Protein AF-A0A5Y1YGR1-F1 (afdb_monomer_lite)

Radius of gyration: 13.16 Å; chains: 1; bounding box: 32×41×20 Å

Structure (mmCIF, N/CA/C/O backbone):
data_AF-A0A5Y1YGR1-F1
#
_entry.id   AF-A0A5Y1YGR1-F1
#
loop_
_atom_site.group_PDB
_atom_site.id
_atom_site.type_symbol
_atom_site.label_atom_id
_atom_site.label_alt_id
_atom_site.label_comp_id
_atom_site.label_asym_id
_atom_site.label_entity_id
_atom_site.label_seq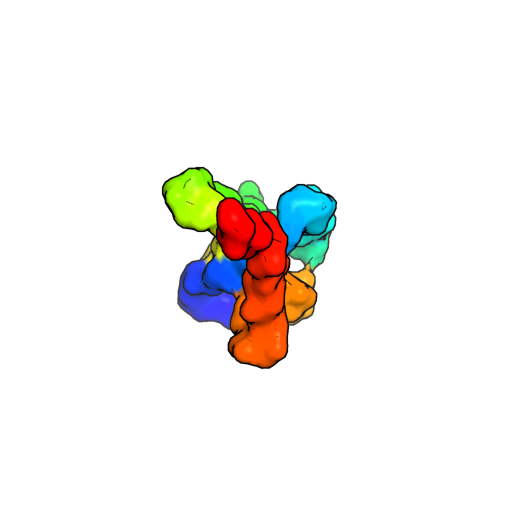_id
_atom_site.pdbx_PDB_ins_code
_atom_site.Cartn_x
_atom_site.Cartn_y
_atom_site.Cartn_z
_atom_site.occupancy
_atom_site.B_iso_or_equiv
_atom_site.auth_seq_id
_atom_site.auth_comp_id
_atom_site.auth_asym_id
_atom_site.auth_atom_id
_atom_site.pdbx_PDB_model_num
ATOM 1 N N . MET A 1 1 ? -13.886 1.186 -1.199 1.00 62.19 1 MET A N 1
ATOM 2 C CA . MET A 1 1 ? -14.067 0.434 0.074 1.00 62.19 1 MET A CA 1
ATOM 3 C C . MET A 1 1 ? -12.865 0.680 0.981 1.00 62.19 1 MET A C 1
ATOM 5 O O . MET A 1 1 ? -11.756 0.756 0.469 1.00 62.19 1 MET A O 1
ATOM 9 N N . LYS A 1 2 ? -13.055 0.817 2.302 1.00 71.50 2 LYS A N 1
ATOM 10 C CA . LYS A 1 2 ? -11.945 1.037 3.253 1.00 71.50 2 LYS A CA 1
ATOM 11 C C . LYS A 1 2 ? -11.493 -0.268 3.907 1.00 71.50 2 LYS A C 1
ATOM 13 O O . LYS A 1 2 ? -12.335 -1.102 4.244 1.00 71.50 2 LYS A O 1
ATOM 18 N N . ALA A 1 3 ? -10.188 -0.419 4.119 1.00 69.44 3 ALA A N 1
ATOM 19 C CA . ALA A 1 3 ? -9.621 -1.542 4.856 1.00 69.44 3 ALA A CA 1
ATOM 20 C C . ALA A 1 3 ? -10.115 -1.504 6.306 1.00 69.44 3 ALA A C 1
ATOM 22 O O . ALA A 1 3 ? -9.908 -0.513 6.999 1.00 69.44 3 ALA A O 1
ATOM 23 N N . ARG A 1 4 ? -10.768 -2.564 6.786 1.00 73.25 4 ARG A N 1
ATOM 24 C CA . ARG A 1 4 ? -11.161 -2.663 8.206 1.0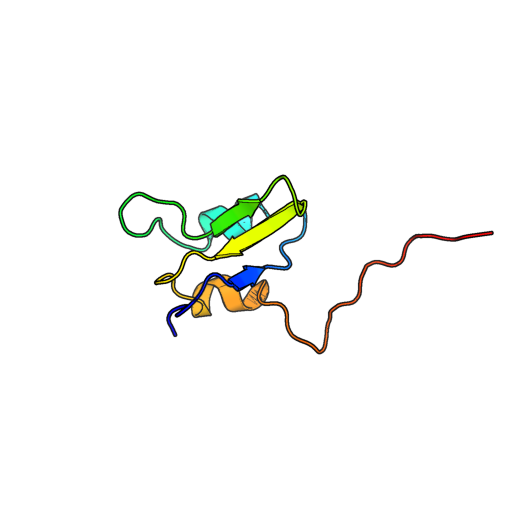0 73.25 4 ARG A CA 1
ATOM 25 C C . ARG A 1 4 ? -10.027 -3.184 9.092 1.00 73.25 4 ARG A C 1
ATOM 27 O O . ARG A 1 4 ? -10.008 -2.905 10.283 1.00 73.25 4 ARG A O 1
ATOM 34 N N . TYR A 1 5 ? -9.073 -3.891 8.496 1.00 78.88 5 TYR A N 1
ATOM 35 C CA . TYR A 1 5 ? -7.928 -4.510 9.160 1.00 78.88 5 TYR A CA 1
ATOM 36 C C . TYR A 1 5 ? -6.666 -4.257 8.340 1.00 78.88 5 TYR A C 1
ATOM 38 O O . TYR A 1 5 ? -6.764 -3.911 7.155 1.00 78.88 5 TYR A O 1
ATOM 46 N N . ARG A 1 6 ? -5.483 -4.466 8.940 1.00 83.25 6 ARG A N 1
ATOM 47 C CA . ARG A 1 6 ? -4.250 -4.475 8.148 1.00 83.25 6 ARG A CA 1
ATOM 48 C C . ARG A 1 6 ? -4.376 -5.514 7.041 1.00 83.25 6 ARG A C 1
ATOM 50 O O . ARG A 1 6 ? -4.711 -6.666 7.301 1.00 83.25 6 ARG A O 1
ATOM 57 N N . THR A 1 7 ? -4.162 -5.081 5.811 1.00 83.88 7 THR A N 1
ATOM 58 C CA . THR A 1 7 ? -4.299 -5.943 4.637 1.00 83.88 7 THR A CA 1
ATOM 59 C C . THR A 1 7 ? -2.931 -6.084 4.014 1.00 83.88 7 THR A C 1
ATOM 61 O O . THR A 1 7 ? -2.325 -5.080 3.653 1.00 83.88 7 THR A O 1
ATOM 64 N N . TRP A 1 8 ? -2.427 -7.307 3.920 1.00 86.00 8 TRP A N 1
ATOM 65 C CA . TRP A 1 8 ? -1.174 -7.572 3.222 1.00 86.00 8 TRP A CA 1
ATOM 66 C C . TRP A 1 8 ? -1.338 -7.271 1.737 1.00 86.00 8 TRP A C 1
ATOM 68 O O . TRP A 1 8 ? -2.399 -7.521 1.177 1.00 86.00 8 TRP A O 1
ATOM 78 N N . LEU A 1 9 ? -0.306 -6.712 1.120 1.00 84.88 9 LEU A N 1
ATOM 79 C CA . LEU A 1 9 ? -0.274 -6.320 -0.280 1.00 84.88 9 LEU A CA 1
ATOM 80 C C . LEU A 1 9 ? 0.878 -7.040 -0.974 1.00 84.88 9 LEU A C 1
ATOM 82 O O . LEU A 1 9 ? 2.018 -7.024 -0.504 1.00 84.88 9 LEU A O 1
ATOM 86 N N . ALA A 1 10 ? 0.582 -7.620 -2.131 1.00 82.12 10 ALA A N 1
ATOM 87 C CA . ALA A 1 10 ? 1.554 -8.272 -2.994 1.00 82.12 10 ALA A CA 1
ATOM 88 C C . ALA A 1 10 ? 2.179 -7.237 -3.943 1.00 82.12 10 ALA A C 1
ATOM 90 O O . ALA A 1 10 ? 1.985 -7.289 -5.153 1.00 82.12 10 ALA A O 1
ATOM 91 N N . VAL A 1 11 ? 2.875 -6.239 -3.388 1.00 83.50 11 VAL A N 1
ATOM 92 C CA . VAL A 1 11 ? 3.511 -5.182 -4.191 1.00 83.50 11 VAL A CA 1
ATOM 93 C C . VAL A 1 11 ? 4.874 -5.666 -4.709 1.00 83.50 11 VAL A C 1
ATOM 95 O O . VAL A 1 11 ? 5.763 -5.938 -3.890 1.00 83.50 11 VAL A O 1
ATOM 98 N N . PRO A 1 12 ? 5.086 -5.727 -6.037 1.00 81.06 12 PRO A N 1
ATOM 99 C CA . PRO A 1 12 ? 6.388 -6.037 -6.622 1.00 81.06 12 PRO A CA 1
ATOM 100 C C . PRO A 1 12 ? 7.464 -5.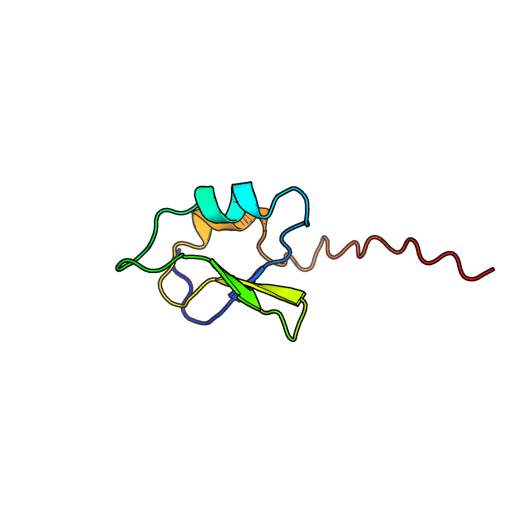019 -6.216 1.00 81.06 12 PRO A C 1
ATOM 102 O O . PRO A 1 12 ? 7.137 -3.856 -5.973 1.00 81.06 12 PRO A O 1
ATOM 105 N N . PRO A 1 13 ? 8.755 -5.401 -6.184 1.00 75.44 13 PRO A N 1
ATOM 106 C CA . PRO A 1 13 ? 9.855 -4.480 -5.895 1.00 75.44 13 PRO A CA 1
ATOM 107 C C . PRO A 1 13 ? 9.901 -3.255 -6.816 1.00 75.44 13 PRO A C 1
ATOM 109 O O . PRO A 1 13 ? 10.144 -2.155 -6.322 1.00 75.44 13 PRO A O 1
ATOM 112 N N . ASP A 1 14 ? 9.585 -3.438 -8.097 1.00 82.50 14 ASP A N 1
ATOM 113 C CA . ASP A 1 14 ? 9.496 -2.366 -9.095 1.00 82.50 14 ASP A CA 1
ATOM 114 C C . ASP A 1 14 ? 8.357 -1.376 -8.815 1.00 82.50 14 ASP A C 1
ATOM 116 O O . ASP A 1 14 ? 8.480 -0.175 -9.035 1.00 82.50 14 ASP A O 1
ATOM 120 N N . GLU A 1 15 ? 7.240 -1.854 -8.260 1.00 84.44 15 GLU A N 1
ATOM 121 C CA . GLU A 1 15 ? 6.042 -1.035 -8.061 1.00 84.44 15 GLU A CA 1
ATOM 122 C C . GLU A 1 15 ? 5.922 -0.470 -6.642 1.00 84.44 15 GLU A C 1
ATOM 124 O O . GLU A 1 15 ? 4.910 0.137 -6.304 1.00 84.44 15 GLU A O 1
ATOM 129 N N . ARG A 1 16 ? 6.939 -0.625 -5.784 1.00 81.56 16 ARG A N 1
ATOM 130 C CA . ARG A 1 16 ? 6.901 -0.124 -4.395 1.00 81.56 16 ARG A CA 1
ATOM 131 C C . ARG A 1 16 ? 6.701 1.381 -4.327 1.00 81.56 16 ARG A C 1
ATOM 133 O O . ARG A 1 16 ? 5.971 1.881 -3.473 1.00 81.56 16 ARG A O 1
ATOM 140 N N . GLU A 1 17 ? 7.375 2.112 -5.205 1.00 83.44 17 GLU A N 1
ATOM 141 C CA . GLU A 1 17 ? 7.254 3.567 -5.274 1.00 83.44 17 GLU A CA 1
ATOM 142 C C . GLU A 1 17 ? 5.888 3.978 -5.810 1.00 83.44 17 GLU A C 1
ATOM 144 O O . GLU A 1 17 ? 5.255 4.874 -5.251 1.00 83.44 17 GLU A O 1
ATOM 149 N N . LEU A 1 18 ? 5.408 3.261 -6.830 1.00 85.88 18 LEU A N 1
ATOM 150 C CA . LEU A 1 18 ? 4.080 3.448 -7.400 1.00 85.88 18 LEU A CA 1
ATOM 151 C C . LEU A 1 18 ? 3.004 3.197 -6.351 1.00 85.88 18 LEU A C 1
ATOM 153 O O . LEU A 1 18 ? 2.172 4.063 -6.152 1.00 85.88 18 LEU A O 1
ATOM 157 N N . ALA A 1 19 ? 3.057 2.091 -5.614 1.00 83.00 19 ALA A N 1
ATOM 158 C CA . ALA A 1 19 ? 2.082 1.771 -4.578 1.00 83.00 19 ALA A CA 1
ATOM 159 C C . ALA A 1 19 ? 2.092 2.802 -3.435 1.00 83.00 19 ALA A C 1
ATOM 161 O O . ALA A 1 19 ? 1.034 3.172 -2.924 1.00 83.00 19 ALA A O 1
ATOM 162 N N . ARG A 1 20 ? 3.271 3.325 -3.059 1.00 81.44 20 ARG A N 1
ATOM 163 C CA . ARG A 1 20 ? 3.379 4.411 -2.067 1.00 81.44 20 ARG A CA 1
ATOM 164 C C . ARG A 1 20 ? 2.775 5.725 -2.555 1.00 81.44 20 ARG A C 1
ATOM 166 O O . ARG A 1 20 ? 2.238 6.455 -1.731 1.00 81.44 20 ARG A O 1
ATOM 173 N N . ASN A 1 21 ? 2.904 6.032 -3.844 1.00 83.81 21 ASN A N 1
ATOM 17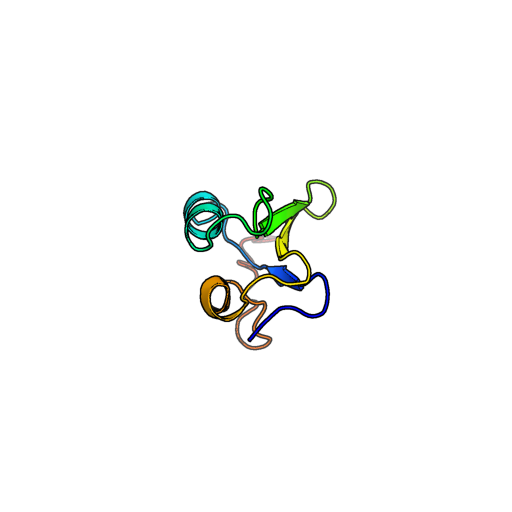4 C CA . ASN A 1 21 ? 2.371 7.255 -4.451 1.00 83.81 21 ASN A CA 1
ATOM 175 C C . ASN A 1 21 ? 0.925 7.102 -4.945 1.00 83.81 21 ASN A C 1
ATOM 177 O O . ASN A 1 21 ? 0.235 8.098 -5.128 1.00 83.81 21 ASN A O 1
ATOM 181 N N . ALA A 1 22 ? 0.453 5.871 -5.142 1.00 82.69 22 ALA A N 1
ATOM 182 C CA . ALA A 1 22 ? -0.880 5.568 -5.648 1.00 82.69 22 ALA A CA 1
ATOM 183 C C . ALA A 1 22 ? -1.977 5.947 -4.657 1.00 82.69 22 ALA A C 1
ATOM 185 O O . ALA A 1 22 ? -3.105 6.216 -5.063 1.00 82.69 22 ALA A O 1
ATOM 186 N N . HIS A 1 23 ? -1.651 5.975 -3.362 1.00 81.88 23 HIS A N 1
ATOM 187 C CA . HIS A 1 23 ? -2.584 6.377 -2.327 1.00 81.88 23 HIS A CA 1
ATOM 188 C C . HIS A 1 23 ? -2.047 7.594 -1.557 1.00 81.88 23 HIS A C 1
ATOM 190 O O . HIS A 1 23 ? -0.947 7.529 -1.001 1.00 81.88 23 HIS A O 1
ATOM 196 N N . PRO A 1 24 ? -2.824 8.688 -1.446 1.00 79.56 24 PRO A N 1
ATOM 197 C CA . PRO A 1 24 ? -2.427 9.844 -0.649 1.00 79.56 24 PRO A CA 1
ATOM 198 C C . PRO A 1 24 ? -2.279 9.472 0.836 1.00 79.56 24 PRO A C 1
ATOM 200 O O . PRO A 1 24 ? -2.988 8.589 1.325 1.00 79.56 24 PRO A O 1
ATOM 203 N N . PRO A 1 25 ? -1.379 10.120 1.590 1.00 76.88 25 PRO A N 1
ATOM 204 C CA . PRO A 1 25 ? -1.226 9.841 3.010 1.00 76.88 25 PRO A CA 1
ATOM 205 C C . PRO A 1 25 ? -2.544 10.090 3.753 1.00 76.88 25 PRO A C 1
ATOM 207 O O . PRO A 1 25 ? -3.185 11.129 3.593 1.00 76.88 25 PRO A O 1
ATOM 210 N N . VAL A 1 26 ? -2.949 9.127 4.577 1.00 73.06 26 VAL A N 1
ATOM 211 C CA . VAL A 1 26 ? -4.142 9.229 5.417 1.00 73.06 26 VAL A CA 1
ATOM 212 C C . VAL A 1 26 ? -3.673 9.645 6.799 1.00 73.06 26 VAL A C 1
ATOM 214 O O . VAL A 1 26 ? -2.843 8.975 7.406 1.00 73.06 26 VAL A O 1
ATOM 217 N N . ASN A 1 27 ? -4.192 10.764 7.301 1.00 72.88 27 ASN A N 1
ATOM 218 C CA . ASN A 1 27 ? -3.868 11.252 8.643 1.00 72.88 27 ASN A CA 1
ATOM 219 C C . ASN A 1 27 ? -2.370 11.574 8.858 1.00 72.88 27 ASN A C 1
ATOM 221 O O . ASN A 1 27 ? -1.843 11.419 9.956 1.00 72.88 27 ASN A O 1
ATOM 225 N N . GLY A 1 28 ? -1.666 11.988 7.797 1.00 75.81 28 GLY A N 1
ATOM 226 C CA . GLY A 1 28 ? -0.223 12.262 7.839 1.00 75.81 28 GLY A CA 1
ATOM 227 C C . GLY A 1 28 ? 0.663 11.010 7.826 1.00 75.81 28 GLY A C 1
ATOM 228 O O . GLY A 1 28 ? 1.885 11.133 7.862 1.00 75.81 28 GLY A O 1
ATOM 229 N N . GLN A 1 29 ? 0.074 9.814 7.727 1.00 76.81 29 GLN A N 1
ATOM 230 C CA . GLN A 1 29 ? 0.788 8.546 7.594 1.00 76.81 29 GLN A CA 1
ATOM 231 C C . GLN A 1 29 ? 0.581 7.918 6.217 1.00 76.81 29 GLN A C 1
ATOM 233 O O . GLN A 1 29 ? -0.436 8.115 5.549 1.00 76.81 29 GLN A O 1
ATOM 238 N N . LYS A 1 30 ? 1.596 7.179 5.757 1.00 82.00 30 LYS A N 1
ATOM 239 C CA . LYS A 1 30 ? 1.529 6.468 4.478 1.00 82.00 30 LYS A CA 1
ATOM 240 C C . LYS A 1 30 ? 0.433 5.413 4.554 1.00 82.00 30 LYS A C 1
ATOM 242 O O . LYS A 1 30 ? 0.372 4.651 5.510 1.00 82.00 30 LYS A O 1
ATOM 247 N N . ALA A 1 31 ? -0.386 5.339 3.510 1.00 83.62 31 ALA A N 1
ATOM 248 C CA . ALA A 1 31 ? -1.469 4.366 3.451 1.00 83.62 31 ALA A CA 1
ATOM 249 C C . ALA A 1 31 ? -0.964 2.914 3.454 1.00 83.62 31 ALA A C 1
ATOM 251 O O . ALA A 1 31 ? -1.635 2.009 3.951 1.00 83.62 31 ALA A O 1
ATOM 252 N N . ILE A 1 32 ? 0.238 2.704 2.918 1.00 86.12 32 ILE A N 1
ATOM 253 C CA . ILE A 1 32 ? 0.925 1.421 2.933 1.00 86.12 32 ILE A CA 1
ATOM 254 C C . ILE A 1 32 ? 2.263 1.545 3.644 1.00 86.12 32 ILE A C 1
ATOM 256 O O . ILE A 1 32 ? 2.979 2.543 3.509 1.00 86.12 32 ILE A O 1
ATOM 260 N N . VAL A 1 33 ? 2.614 0.504 4.380 1.00 85.88 33 VAL A N 1
ATOM 261 C CA . VAL A 1 33 ? 3.845 0.418 5.152 1.00 85.88 33 VAL A CA 1
ATOM 262 C C . VAL A 1 33 ? 4.570 -0.859 4.754 1.00 85.88 33 VAL A C 1
ATOM 264 O O . VAL A 1 33 ? 3.951 -1.892 4.504 1.00 85.88 33 VAL A O 1
ATOM 267 N N . TRP A 1 34 ? 5.891 -0.766 4.644 1.00 85.00 34 TRP A N 1
ATOM 268 C CA . TRP A 1 34 ? 6.741 -1.922 4.407 1.00 85.00 34 TRP A CA 1
ATOM 269 C C . TRP A 1 34 ? 7.037 -2.613 5.732 1.00 85.00 34 TRP A C 1
ATOM 271 O O . TRP A 1 34 ? 7.537 -1.978 6.660 1.00 85.00 34 TRP A O 1
ATOM 281 N N . ASP A 1 35 ? 6.749 -3.905 5.799 1.00 85.88 35 ASP A N 1
ATOM 282 C CA . ASP A 1 35 ? 7.155 -4.782 6.884 1.00 85.88 35 ASP A CA 1
ATOM 283 C C . ASP A 1 35 ? 8.479 -5.448 6.501 1.00 85.88 35 ASP A C 1
ATOM 285 O O . ASP A 1 35 ? 8.542 -6.248 5.567 1.00 85.88 35 ASP A O 1
ATOM 289 N N . SER A 1 36 ? 9.564 -5.086 7.186 1.00 81.12 36 SER A N 1
ATOM 290 C CA . SER A 1 36 ? 10.887 -5.667 6.931 1.00 81.12 36 SER A CA 1
ATOM 291 C C . SER A 1 36 ? 11.011 -7.110 7.414 1.00 81.12 36 SER A C 1
ATOM 293 O O . SER A 1 36 ? 11.863 -7.835 6.907 1.00 81.12 36 SER A O 1
ATOM 295 N N . GLU A 1 37 ? 10.179 -7.515 8.375 1.00 83.06 37 GLU A N 1
ATOM 296 C CA . GLU A 1 37 ? 10.194 -8.848 8.977 1.00 83.06 37 GLU A CA 1
ATOM 297 C C . GLU A 1 37 ? 9.637 -9.880 7.988 1.00 83.06 37 GLU A C 1
ATOM 299 O O . GLU A 1 37 ? 10.297 -10.862 7.658 1.00 83.06 37 GLU A O 1
ATOM 304 N N . HIS A 1 38 ? 8.475 -9.580 7.407 1.00 77.94 38 HIS A N 1
ATOM 305 C CA . HIS A 1 38 ? 7.817 -10.413 6.402 1.00 77.94 38 HIS A CA 1
ATOM 306 C C . HIS A 1 38 ? 8.246 -10.064 4.972 1.00 77.94 38 HIS A C 1
ATOM 308 O O . HIS A 1 38 ? 7.838 -10.738 4.030 1.00 77.94 38 HIS A O 1
ATOM 314 N N . LYS A 1 39 ? 9.049 -9.000 4.795 1.00 81.12 39 LYS A N 1
ATOM 315 C CA . LYS A 1 39 ? 9.422 -8.416 3.492 1.00 81.12 39 LYS A CA 1
ATOM 316 C C . LYS A 1 39 ? 8.194 -8.193 2.601 1.00 81.12 39 LYS A C 1
ATOM 318 O O . LYS A 1 39 ? 8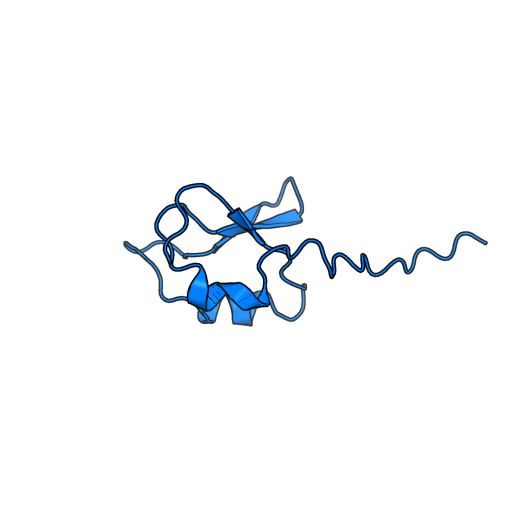.216 -8.474 1.402 1.00 81.12 39 LYS A O 1
ATOM 323 N N . LEU A 1 40 ? 7.117 -7.697 3.205 1.00 83.94 40 LEU A N 1
AT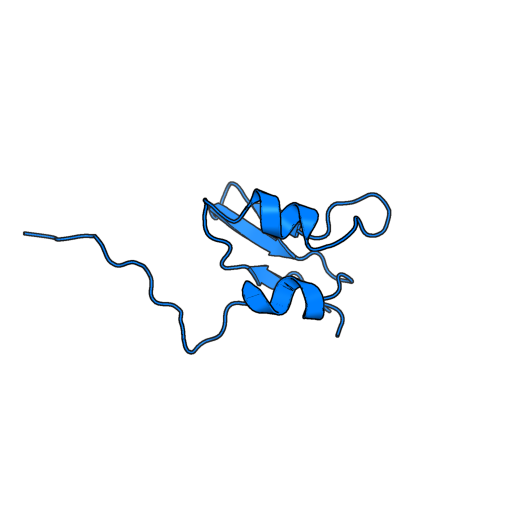OM 324 C CA . LEU A 1 40 ? 5.818 -7.522 2.566 1.00 83.94 40 LEU A CA 1
ATOM 325 C C . LEU A 1 40 ? 5.249 -6.143 2.869 1.00 83.94 40 LEU A C 1
ATOM 327 O O . LEU A 1 40 ? 5.490 -5.556 3.920 1.00 83.94 40 LEU A O 1
ATOM 331 N N . TRP A 1 41 ? 4.464 -5.617 1.936 1.00 86.38 41 TRP A N 1
ATOM 332 C CA . TRP A 1 41 ? 3.719 -4.386 2.167 1.00 86.38 41 TRP A CA 1
ATOM 333 C C . TRP A 1 41 ? 2.416 -4.703 2.885 1.00 86.38 41 TRP A C 1
ATOM 335 O O . TRP A 1 41 ? 1.785 -5.723 2.618 1.00 86.38 41 TRP A O 1
ATOM 345 N N . TYR A 1 42 ? 1.975 -3.809 3.762 1.00 85.81 42 TYR A N 1
ATOM 346 C CA . TYR A 1 42 ? 0.636 -3.857 4.327 1.00 85.81 42 TYR A CA 1
ATOM 347 C C . TYR A 1 42 ? -0.037 -2.493 4.260 1.00 85.81 42 TYR A C 1
ATOM 349 O O . TYR A 1 42 ? 0.577 -1.452 4.478 1.00 85.81 42 TYR A O 1
ATOM 357 N N . ALA A 1 43 ? -1.327 -2.511 3.959 1.00 86.81 43 ALA A N 1
ATOM 358 C CA . ALA A 1 43 ? -2.205 -1.360 4.006 1.00 86.81 43 ALA A CA 1
ATOM 359 C C . ALA A 1 43 ? -2.664 -1.131 5.453 1.00 86.81 43 ALA A C 1
ATOM 361 O O . ALA A 1 43 ? -3.073 -2.084 6.128 1.00 86.81 43 ALA A O 1
ATOM 362 N N . GLN A 1 44 ? -2.618 0.112 5.938 1.00 84.44 44 GLN A N 1
ATOM 363 C CA . GLN A 1 44 ? -3.146 0.443 7.262 1.00 84.44 44 GLN A CA 1
ATOM 364 C C . GLN A 1 44 ? -4.681 0.325 7.307 1.00 84.44 44 GLN A C 1
ATOM 366 O O . GLN A 1 44 ? -5.360 0.571 6.310 1.00 84.44 44 GLN A O 1
ATOM 371 N N . PRO A 1 45 ? -5.270 -0.020 8.464 1.00 81.12 45 PRO A N 1
ATOM 372 C CA . PRO A 1 45 ? -6.719 0.033 8.624 1.00 81.12 45 PRO A CA 1
ATOM 373 C C . PRO A 1 45 ? -7.221 1.471 8.408 1.00 81.12 45 PRO A C 1
ATOM 375 O O . PRO A 1 45 ? -6.664 2.426 8.939 1.00 81.12 45 PRO A O 1
ATOM 378 N N . GLY A 1 46 ? -8.279 1.627 7.614 1.00 77.62 46 GLY A N 1
ATOM 379 C CA . GLY A 1 46 ? -8.887 2.912 7.262 1.00 77.62 46 GLY A CA 1
ATOM 380 C C . GLY A 1 46 ? -8.485 3.471 5.895 1.00 77.62 46 GLY A C 1
ATOM 381 O O . GLY A 1 46 ? -9.131 4.413 5.427 1.00 77.62 46 GLY A O 1
ATOM 382 N N . VAL A 1 47 ? -7.488 2.880 5.230 1.00 83.38 47 VAL A N 1
ATOM 383 C CA . VAL A 1 47 ? -7.060 3.293 3.883 1.00 83.38 47 VAL A CA 1
ATOM 384 C C . VAL A 1 47 ? -8.002 2.768 2.811 1.00 83.38 47 VAL A C 1
ATOM 386 O O . VAL A 1 47 ? -8.704 1.769 3.005 1.00 83.38 47 VAL A O 1
ATOM 389 N N . GLU A 1 48 ? -8.053 3.459 1.678 1.00 83.44 48 GLU A N 1
ATOM 390 C CA . GLU A 1 48 ? -8.928 3.087 0.580 1.00 83.44 48 GLU A CA 1
ATOM 391 C C . GLU A 1 48 ? -8.312 1.951 -0.238 1.00 83.44 48 GLU A C 1
ATOM 393 O O . GLU A 1 48 ? -7.380 2.132 -1.020 1.00 83.44 48 GLU A O 1
ATOM 398 N N . LEU A 1 49 ? -8.864 0.750 -0.069 1.00 79.75 49 LEU A N 1
ATOM 399 C CA . LEU A 1 49 ? -8.403 -0.434 -0.787 1.00 79.75 49 LEU A CA 1
ATOM 400 C C . LEU A 1 49 ? -8.695 -0.359 -2.282 1.00 79.75 49 LEU A C 1
ATOM 402 O O . LEU A 1 49 ? -8.031 -1.044 -3.041 1.00 79.75 49 LEU A O 1
ATOM 406 N N . SER A 1 50 ? -9.643 0.475 -2.716 1.00 81.75 50 SER A N 1
ATOM 407 C CA . SER A 1 50 ? -9.961 0.633 -4.140 1.00 81.75 50 SER A CA 1
ATOM 408 C C . SER A 1 50 ? -8.763 1.162 -4.940 1.00 81.75 50 SER A C 1
ATOM 410 O O . SER A 1 50 ? -8.584 0.777 -6.087 1.00 81.75 50 SER A O 1
ATOM 412 N N . LEU A 1 51 ? -7.915 1.999 -4.328 1.00 81.12 51 LEU A N 1
ATOM 413 C CA . LEU A 1 51 ? -6.679 2.503 -4.945 1.00 81.12 51 LEU A CA 1
ATOM 414 C C . LEU A 1 51 ? -5.557 1.458 -4.934 1.00 81.12 51 LEU A C 1
ATOM 416 O O . LEU A 1 51 ? -4.660 1.488 -5.771 1.00 81.12 51 LEU A O 1
ATOM 420 N N . LEU A 1 52 ? -5.614 0.532 -3.977 1.00 80.88 52 LEU A N 1
ATOM 421 C CA . LEU A 1 52 ? -4.624 -0.523 -3.772 1.00 80.88 52 LEU A CA 1
ATOM 422 C C . LEU A 1 52 ? -5.070 -1.867 -4.360 1.00 80.88 52 LEU A C 1
ATOM 424 O O . LEU A 1 52 ? -4.368 -2.864 -4.214 1.00 80.88 52 LEU A O 1
ATOM 428 N N . ASP A 1 53 ? -6.217 -1.893 -5.037 1.00 81.75 53 ASP A N 1
ATOM 429 C CA . ASP A 1 53 ? -6.873 -3.087 -5.567 1.00 81.75 53 ASP A CA 1
ATOM 430 C C . ASP A 1 53 ? -5.989 -3.845 -6.570 1.00 81.75 53 ASP A C 1
ATOM 432 O O . ASP A 1 53 ? -6.029 -5.073 -6.634 1.00 81.75 53 ASP A O 1
ATOM 436 N N . LYS A 1 54 ? -5.093 -3.123 -7.256 1.00 82.06 54 LYS A N 1
ATOM 437 C CA . LYS A 1 54 ? -4.047 -3.685 -8.123 1.00 82.06 54 LYS A CA 1
ATOM 438 C C . LYS A 1 54 ? -3.055 -4.587 -7.376 1.00 82.06 54 LYS A C 1
ATOM 440 O O . LYS A 1 54 ? -2.564 -5.545 -7.961 1.00 82.06 54 LYS A O 1
ATOM 445 N N . TRP A 1 55 ? -2.764 -4.283 -6.111 1.00 84.62 55 TRP A N 1
ATOM 446 C CA . TRP A 1 55 ? -1.797 -5.007 -5.273 1.00 84.62 55 TRP A CA 1
ATOM 447 C C . TRP A 1 55 ? -2.454 -5.843 -4.177 1.00 84.62 55 TRP A C 1
ATOM 449 O O . TRP A 1 55 ? -1.757 -6.448 -3.357 1.00 84.62 55 TRP A O 1
ATOM 459 N N . LEU A 1 56 ? -3.788 -5.872 -4.128 1.00 82.75 56 LEU A N 1
ATOM 460 C CA . LEU A 1 56 ? -4.493 -6.753 -3.214 1.00 82.75 56 LEU A CA 1
ATOM 461 C C . LEU A 1 56 ? -4.158 -8.213 -3.553 1.00 82.75 56 LEU A C 1
ATOM 463 O O . LEU A 1 56 ? -4.146 -8.579 -4.731 1.00 82.75 56 LEU A O 1
ATOM 467 N N . PRO A 1 57 ? -3.919 -9.060 -2.538 1.00 69.56 57 PRO A N 1
ATOM 468 C CA . PRO A 1 57 ? -3.656 -10.476 -2.715 1.00 69.56 57 PRO A CA 1
ATOM 469 C C . PRO A 1 57 ? -4.934 -11.144 -3.216 1.00 69.56 57 PRO A C 1
ATOM 471 O O . PRO A 1 57 ? -5.787 -11.583 -2.446 1.00 69.56 57 PRO A O 1
ATOM 474 N N . ARG A 1 58 ? -5.107 -11.165 -4.537 1.00 66.88 58 ARG A N 1
ATOM 475 C CA . ARG A 1 58 ? -6.203 -11.886 -5.166 1.00 66.88 58 ARG A CA 1
ATOM 476 C C . ARG A 1 58 ? -5.835 -13.365 -5.173 1.00 66.88 58 ARG A C 1
ATOM 478 O O . ARG A 1 58 ? -4.798 -13.714 -5.736 1.00 66.88 58 ARG A O 1
ATOM 485 N N . PRO A 1 59 ? -6.687 -14.248 -4.624 1.00 57.59 59 PRO A N 1
ATOM 486 C CA . PRO A 1 59 ? -6.396 -15.679 -4.535 1.00 57.59 59 PRO A CA 1
ATOM 487 C C . PRO A 1 59 ? -6.188 -16.360 -5.898 1.00 57.59 59 PRO A C 1
ATOM 489 O O . PRO A 1 59 ? -5.732 -17.493 -5.939 1.00 57.59 59 PRO A O 1
ATOM 492 N N . GLN A 1 60 ? -6.484 -15.684 -7.013 1.00 50.72 60 GLN A N 1
ATOM 493 C CA . GLN A 1 60 ? -6.308 -16.226 -8.361 1.00 50.72 60 GLN A CA 1
ATOM 494 C C . GLN A 1 60 ? -4.937 -15.950 -8.994 1.00 50.72 60 GLN A C 1
ATOM 496 O O . GLN A 1 60 ? -4.659 -16.531 -10.031 1.00 50.72 60 GLN A O 1
ATOM 501 N N . ASN A 1 61 ? -4.082 -15.094 -8.417 1.00 45.84 61 ASN A N 1
ATOM 502 C CA . ASN A 1 61 ? -2.797 -14.732 -9.039 1.00 45.84 61 ASN A CA 1
ATOM 503 C C . ASN A 1 61 ? -1.663 -14.556 -8.020 1.00 45.84 61 ASN A C 1
ATOM 505 O O . ASN A 1 61 ? -0.810 -13.686 -8.173 1.00 45.84 61 ASN A O 1
ATOM 509 N N . PHE A 1 62 ? -1.599 -15.418 -7.004 1.00 50.97 62 PHE A N 1
ATOM 510 C CA . PHE A 1 62 ? -0.303 -15.727 -6.398 1.00 50.97 62 PHE A CA 1
ATOM 511 C C . PHE A 1 62 ? 0.471 -16.651 -7.348 1.00 50.97 62 PHE A C 1
ATOM 513 O O . PHE A 1 62 ? 0.778 -17.790 -7.015 1.00 50.97 62 PHE A O 1
ATOM 520 N N . SER A 1 63 ? 0.797 -16.160 -8.546 1.00 42.12 63 SER A N 1
ATOM 521 C CA . SER A 1 63 ? 1.996 -16.639 -9.222 1.00 42.12 63 SER A CA 1
ATOM 522 C C . SER A 1 63 ? 3.148 -16.037 -8.440 1.00 42.12 63 SER A C 1
ATOM 524 O O . SER A 1 63 ? 3.670 -14.974 -8.772 1.00 42.12 63 SER A O 1
ATOM 526 N N . THR A 1 64 ? 3.500 -16.698 -7.334 1.00 46.84 64 THR A N 1
ATOM 527 C CA . THR A 1 64 ? 4.885 -16.718 -6.884 1.00 46.84 64 THR A CA 1
ATOM 528 C C . THR A 1 64 ? 5.686 -16.930 -8.152 1.00 46.84 64 THR A C 1
ATOM 530 O O . THR A 1 64 ? 5.466 -17.909 -8.865 1.00 46.84 64 THR A O 1
ATOM 533 N N . ASN A 1 65 ? 6.503 -15.947 -8.505 1.00 44.97 65 ASN A N 1
ATOM 534 C CA . ASN A 1 65 ? 7.508 -16.107 -9.529 1.00 44.97 65 ASN A CA 1
ATOM 535 C C . ASN A 1 65 ? 8.487 -17.153 -8.978 1.00 44.97 65 ASN A C 1
ATOM 537 O O . ASN A 1 65 ? 9.503 -16.808 -8.384 1.00 44.97 65 ASN A O 1
ATOM 541 N N . ASP A 1 66 ? 8.081 -18.416 -9.096 1.00 45.53 66 ASP A N 1
ATOM 542 C CA . ASP A 1 66 ? 8.833 -19.641 -8.894 1.00 45.53 66 ASP A CA 1
ATOM 543 C C . ASP A 1 66 ? 9.893 -19.649 -9.995 1.00 45.53 66 ASP A C 1
ATOM 545 O O . ASP A 1 66 ? 9.747 -20.190 -11.085 1.00 45.53 66 ASP A O 1
ATOM 549 N N . SER A 1 67 ? 10.919 -18.840 -9.774 1.00 45.53 67 SER A N 1
ATOM 550 C CA . SER A 1 67 ? 12.197 -18.960 -10.451 1.00 45.53 67 SER A CA 1
ATOM 551 C C . SER A 1 67 ? 13.197 -19.452 -9.419 1.00 45.53 67 SER A C 1
ATOM 553 O O . SER A 1 67 ? 14.235 -18.838 -9.214 1.00 45.53 67 SER A O 1
ATOM 555 N N . ASP A 1 68 ? 12.852 -20.558 -8.765 1.00 50.75 68 ASP A N 1
ATOM 556 C CA . ASP A 1 68 ? 13.817 -21.447 -8.135 1.00 50.75 68 ASP A CA 1
ATOM 557 C C . ASP A 1 68 ? 13.925 -22.687 -9.034 1.00 50.75 68 ASP A C 1
ATOM 559 O O . ASP A 1 68 ? 13.201 -23.665 -8.843 1.00 50.75 68 ASP A O 1
ATOM 563 N N . PRO A 1 69 ? 14.789 -22.678 -10.070 1.00 58.91 69 PRO A N 1
ATOM 564 C CA . PRO A 1 69 ? 15.134 -23.915 -10.740 1.00 58.91 69 PRO A CA 1
ATOM 565 C C . PRO A 1 69 ? 16.028 -24.711 -9.784 1.00 58.91 69 PRO A C 1
ATOM 567 O O . PRO A 1 69 ? 17.240 -24.512 -9.745 1.00 58.91 69 PRO A O 1
ATOM 570 N N . VAL A 1 70 ? 15.440 -25.615 -9.000 1.00 53.22 70 VAL A N 1
ATOM 571 C CA . VAL A 1 70 ? 16.224 -26.693 -8.392 1.00 53.22 70 VAL A CA 1
ATOM 572 C C . VAL A 1 70 ? 16.520 -27.716 -9.493 1.00 53.22 70 VAL A C 1
ATOM 574 O O . VAL A 1 70 ? 15.653 -28.469 -9.931 1.00 53.22 70 VAL A O 1
ATOM 577 N N . THR A 1 71 ? 17.740 -27.658 -10.023 1.00 53.28 71 THR A N 1
ATOM 578 C CA . THR A 1 71 ? 18.386 -28.750 -10.766 1.00 53.28 71 THR A CA 1
ATOM 579 C C . THR A 1 71 ? 19.471 -29.337 -9.885 1.00 53.28 71 THR A C 1
ATOM 581 O O . THR A 1 71 ? 20.202 -28.534 -9.261 1.00 53.28 71 THR A O 1
#

Sequence (71 aa):
MKARYRTWLAVPPDERELARNAHPPVNGQKAIVWDSEHKLWYAQPGVELSLLDKWLPRPQNFSTNDSDPVT

Organism: Salmonella diarizonae (NCBI:txid59204)

Secondary structure (DSSP, 8-state):
-B-SS-EEE---STTHHHHHHHSPPBTTB-SEEEETTTTEEEEPTTSBHHHHGGGS--TT-----------

pLDDT: mean 74.97, std 13.02, range [42.12, 86.81]

InterPro domains:
  IPR043764 Domain of unknown function DUF5710 [PF18974] (6-57)

Foldseek 3Di:
DFAQAWAWWQADPVCPVVLQVLFDADPVHGQWDQDPVVRTIIGHGGGDCVSRVVGGPDVVDPPPVPPPPPD